Protein AF-A0A3M3AC61-F1 (afdb_monomer)

Sequence (35 aa):
MSILKAQHLDIGYGATRIVQDLSFSPPAGQVTALI

Organism: Pseudomonas syringae pv. maculicola (NCBI:txid59511)

Foldseek 3Di:
DAPDWDAQDWDADDPGTDDGGDTDGDDPPDDDDDD

Nearest PDB structures (foldseek):
  7f04-assembly1_A  TM=7.544E-01  e=3.680E+00  Escherichia coli BL21(DE3)

pLDDT: mean 88.92, std 6.83, range [61.47, 94.94]

Structure (mmCIF, N/CA/C/O backbone):
data_AF-A0A3M3AC61-F1
#
_entry.id   AF-A0A3M3AC61-F1
#
loop_
_atom_site.group_PDB
_atom_site.id
_atom_site.type_symbol
_atom_site.label_atom_id
_atom_site.label_alt_id
_atom_site.label_comp_id
_atom_site.label_asym_id
_atom_site.label_entity_id
_atom_site.label_seq_id
_atom_site.pdbx_PDB_ins_code
_atom_site.Cartn_x
_atom_site.Cartn_y
_atom_site.Cartn_z
_atom_site.occupancy
_atom_site.B_iso_or_equiv
_atom_site.auth_seq_id
_atom_site.auth_comp_id
_atom_site.auth_asym_id
_atom_site.auth_atom_id
_atom_site.pdbx_PD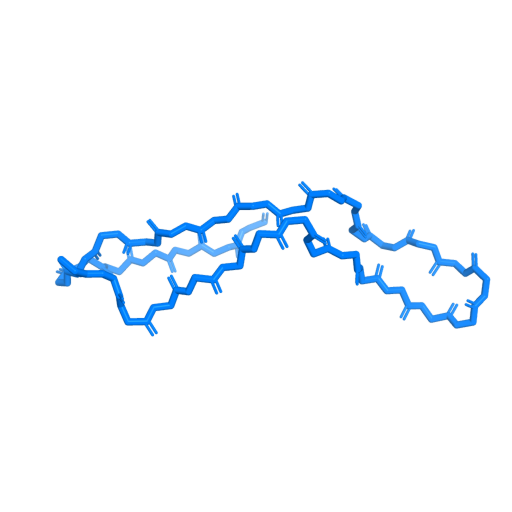B_model_num
ATOM 1 N N . MET A 1 1 ? -12.356 9.286 13.662 1.00 61.47 1 MET A N 1
ATOM 2 C CA . MET A 1 1 ? -11.081 9.928 13.266 1.00 61.47 1 MET A CA 1
ATOM 3 C C . MET A 1 1 ? -10.078 8.831 12.940 1.00 61.47 1 MET A C 1
ATOM 5 O O . MET A 1 1 ? -10.058 7.866 13.689 1.00 61.47 1 MET A O 1
ATOM 9 N N . SER A 1 2 ? -9.311 8.938 11.850 1.00 72.81 2 SER A N 1
ATOM 10 C CA . SER A 1 2 ? -8.177 8.039 11.566 1.00 72.81 2 SER A CA 1
ATOM 11 C C . SER A 1 2 ? -6.872 8.731 11.956 1.00 72.81 2 SER A C 1
ATOM 13 O O . SER A 1 2 ? -6.738 9.932 11.728 1.00 72.81 2 SER A O 1
ATOM 15 N N . ILE A 1 3 ? -5.924 7.980 12.517 1.00 83.31 3 ILE A N 1
ATOM 16 C CA . ILE A 1 3 ? -4.568 8.469 12.818 1.00 83.31 3 ILE A CA 1
ATOM 17 C C . ILE A 1 3 ? -3.630 8.403 11.603 1.00 83.31 3 ILE A C 1
ATOM 19 O O . ILE A 1 3 ? -2.564 9.007 11.621 1.00 83.31 3 ILE A O 1
ATOM 23 N N . LEU A 1 4 ? -4.021 7.676 10.552 1.00 85.56 4 LEU A N 1
ATOM 24 C CA . LEU A 1 4 ? -3.231 7.463 9.343 1.00 85.56 4 LEU A CA 1
ATOM 25 C C . LEU A 1 4 ? -4.117 7.735 8.123 1.00 85.56 4 LEU A C 1
ATOM 27 O O . LEU A 1 4 ? -5.180 7.133 7.964 1.00 85.56 4 LEU A O 1
ATOM 31 N N . LYS A 1 5 ? -3.719 8.675 7.272 1.00 90.31 5 LYS A N 1
ATOM 32 C CA . LYS A 1 5 ? -4.481 9.029 6.075 1.00 90.31 5 LYS A CA 1
ATOM 33 C C . LYS A 1 5 ? -3.520 9.354 4.943 1.00 90.31 5 LYS A C 1
ATOM 35 O O . LYS 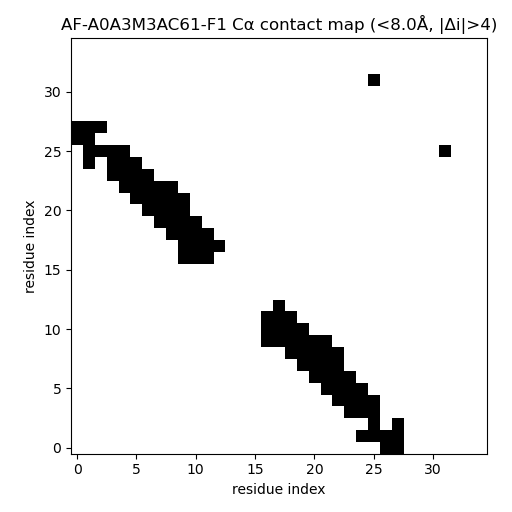A 1 5 ? -2.669 10.221 5.109 1.00 90.31 5 LYS A O 1
ATOM 40 N N . ALA A 1 6 ? -3.703 8.706 3.801 1.00 92.00 6 ALA A N 1
ATOM 41 C CA . ALA A 1 6 ? -3.107 9.133 2.543 1.00 92.00 6 ALA A CA 1
ATOM 42 C C . ALA A 1 6 ? -4.207 9.385 1.515 1.00 92.00 6 ALA A C 1
ATOM 44 O O . ALA A 1 6 ? -5.240 8.709 1.512 1.00 92.00 6 ALA A O 1
ATOM 45 N N . GLN A 1 7 ? -3.988 10.380 0.666 1.00 93.94 7 GLN A N 1
ATOM 46 C CA . GLN A 1 7 ? -4.860 10.721 -0.451 1.00 93.94 7 GLN A CA 1
ATOM 47 C C . GLN A 1 7 ? -3.967 10.983 -1.654 1.00 93.94 7 GLN A C 1
ATOM 49 O O . GLN A 1 7 ? -3.030 11.771 -1.528 1.00 93.94 7 GLN A O 1
ATOM 54 N N . HIS A 1 8 ? -4.264 10.331 -2.777 1.00 94.94 8 HIS A N 1
ATOM 55 C CA . HIS A 1 8 ? -3.529 10.496 -4.034 1.00 94.94 8 HIS A CA 1
ATOM 56 C C . HIS A 1 8 ? -2.008 10.309 -3.870 1.00 94.94 8 HIS A C 1
ATOM 58 O O . HIS A 1 8 ? -1.211 11.121 -4.336 1.00 94.94 8 HIS A O 1
ATOM 64 N N . LEU A 1 9 ? -1.598 9.273 -3.128 1.00 92.56 9 LEU A N 1
ATOM 65 C CA . LEU A 1 9 ? -0.190 8.988 -2.870 1.00 92.56 9 LEU A CA 1
ATOM 66 C C . LEU A 1 9 ? 0.426 8.201 -4.030 1.00 92.56 9 LEU A C 1
ATOM 68 O O . LEU A 1 9 ? 0.041 7.060 -4.290 1.00 92.56 9 LEU A O 1
ATOM 72 N N . ASP A 1 10 ? 1.456 8.786 -4.636 1.00 93.38 10 ASP A N 1
ATOM 73 C CA . ASP A 1 10 ? 2.328 8.123 -5.600 1.00 93.38 10 ASP A CA 1
ATOM 74 C C . ASP A 1 10 ? 3.662 7.748 -4.933 1.00 93.38 10 ASP A C 1
ATOM 76 O O . ASP A 1 10 ? 4.292 8.571 -4.264 1.00 93.38 10 ASP A O 1
ATOM 80 N N . ILE A 1 11 ? 4.118 6.506 -5.120 1.00 92.50 11 ILE A N 1
ATOM 81 C CA . ILE A 1 11 ? 5.390 5.993 -4.583 1.00 92.50 11 ILE A CA 1
ATOM 82 C C . ILE A 1 11 ? 6.233 5.478 -5.744 1.00 92.50 11 ILE A C 1
ATOM 84 O O . ILE A 1 11 ? 5.751 4.714 -6.582 1.00 92.50 11 ILE A O 1
ATOM 88 N N . GLY A 1 12 ? 7.509 5.852 -5.787 1.00 93.69 12 GLY A N 1
ATOM 89 C CA . GLY A 1 12 ? 8.420 5.442 -6.850 1.00 93.69 12 GLY A CA 1
ATOM 90 C C . GLY A 1 12 ? 9.887 5.723 -6.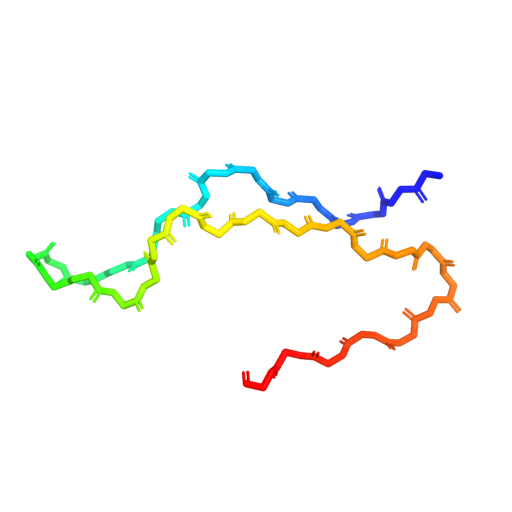539 1.00 93.69 12 GLY A C 1
ATOM 91 O O . GLY A 1 12 ? 10.216 6.328 -5.520 1.00 93.69 12 GLY A O 1
ATOM 92 N N . TYR A 1 13 ? 10.765 5.291 -7.443 1.00 94.88 13 TYR A N 1
ATOM 93 C CA . TYR A 1 13 ? 12.194 5.608 -7.435 1.00 94.88 13 TYR A CA 1
ATOM 94 C C . TYR A 1 13 ? 12.652 6.032 -8.836 1.00 94.88 13 TYR A C 1
ATOM 96 O O . TYR A 1 13 ? 12.467 5.317 -9.826 1.00 94.88 13 TYR A O 1
ATOM 104 N N . GLY A 1 14 ? 13.255 7.221 -8.929 1.00 92.31 14 GLY A N 1
ATOM 105 C CA . GLY A 1 14 ? 13.620 7.829 -10.209 1.00 92.31 14 GLY A CA 1
ATOM 106 C C . GLY A 1 14 ? 12.399 7.992 -11.120 1.00 92.31 14 GLY A C 1
ATOM 107 O O . GL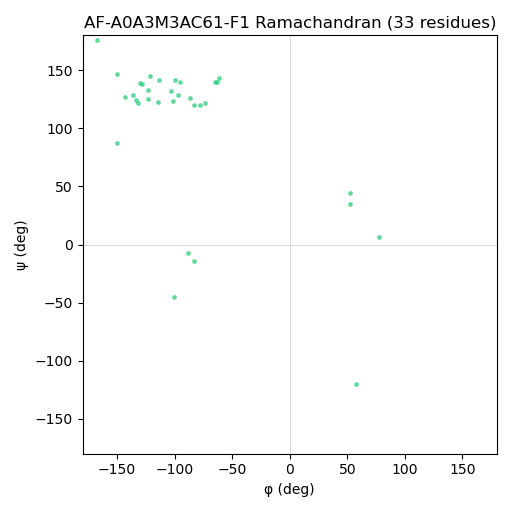Y A 1 14 ? 11.434 8.654 -10.753 1.00 92.31 14 GLY A O 1
ATOM 108 N N . ALA A 1 15 ? 12.440 7.365 -12.298 1.00 91.62 15 ALA A N 1
ATOM 109 C CA . ALA A 1 15 ? 11.318 7.332 -13.241 1.00 91.62 15 ALA A CA 1
ATOM 110 C C . ALA A 1 15 ? 10.338 6.162 -13.008 1.00 91.62 15 ALA A C 1
ATOM 112 O O . ALA A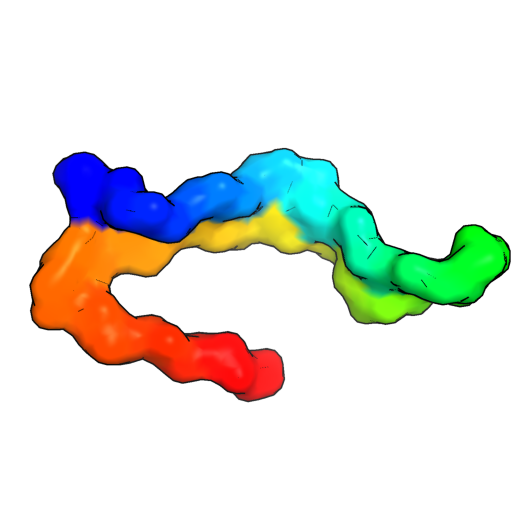 1 15 ? 9.294 6.096 -13.656 1.00 91.62 15 ALA A O 1
ATOM 113 N N . THR A 1 16 ? 10.662 5.225 -12.113 1.00 94.19 16 THR A N 1
ATOM 114 C CA . THR A 1 16 ? 9.844 4.029 -11.876 1.00 94.19 16 THR A CA 1
ATOM 115 C C . THR A 1 16 ? 8.758 4.326 -10.856 1.00 94.19 16 THR A C 1
ATOM 117 O O . THR A 1 16 ? 9.057 4.755 -9.742 1.00 94.19 16 THR A O 1
ATOM 120 N N . ARG A 1 17 ? 7.501 4.046 -11.210 1.00 92.88 17 ARG A N 1
ATOM 121 C CA . ARG A 1 17 ? 6.361 4.118 -10.288 1.00 92.88 17 ARG A CA 1
ATOM 122 C C . ARG A 1 17 ? 6.057 2.731 -9.732 1.00 92.88 17 ARG A C 1
ATOM 124 O O . ARG A 1 17 ? 5.914 1.786 -10.501 1.00 92.88 17 ARG A O 1
ATOM 131 N N . ILE A 1 18 ? 5.959 2.634 -8.411 1.00 93.12 18 ILE A N 1
ATOM 132 C CA . ILE A 1 18 ? 5.612 1.413 -7.672 1.00 93.12 18 ILE A CA 1
ATOM 133 C C . ILE A 1 18 ? 4.137 1.451 -7.264 1.00 93.12 18 ILE A C 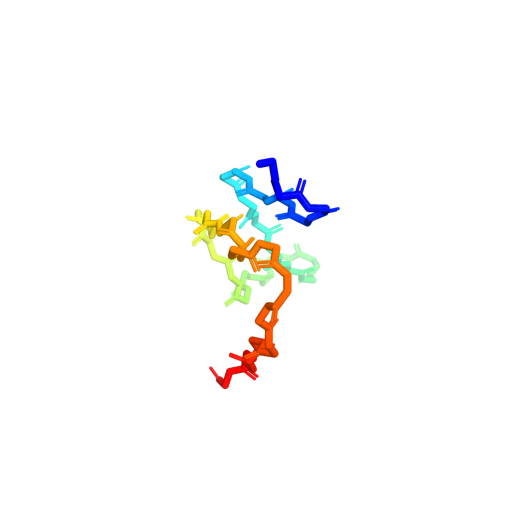1
ATOM 135 O O . ILE A 1 18 ? 3.421 0.472 -7.436 1.00 93.12 18 ILE A O 1
ATOM 139 N N . VAL A 1 19 ? 3.679 2.593 -6.749 1.00 92.50 19 VAL A N 1
ATOM 140 C CA . VAL A 1 19 ? 2.290 2.827 -6.345 1.00 92.50 19 VAL A CA 1
ATOM 141 C C . VAL A 1 19 ? 1.813 4.110 -7.007 1.00 92.50 19 VAL A C 1
ATOM 143 O O . VAL A 1 19 ? 2.572 5.076 -7.080 1.00 92.50 19 VAL A O 1
ATOM 146 N N . GLN A 1 20 ? 0.580 4.108 -7.503 1.00 93.75 20 GLN A N 1
ATOM 147 C CA . GLN A 1 20 ? -0.064 5.286 -8.070 1.00 93.75 20 GLN A CA 1
ATOM 148 C C . GLN A 1 20 ? -1.444 5.471 -7.460 1.00 93.75 20 GLN A C 1
ATOM 150 O O . GLN A 1 20 ? -2.172 4.494 -7.280 1.00 93.75 20 GLN A O 1
ATOM 155 N N . ASP A 1 21 ? -1.780 6.723 -7.175 1.00 94.00 21 ASP A N 1
ATOM 156 C CA . ASP A 1 21 ? -3.090 7.171 -6.709 1.00 94.00 21 ASP A CA 1
ATOM 157 C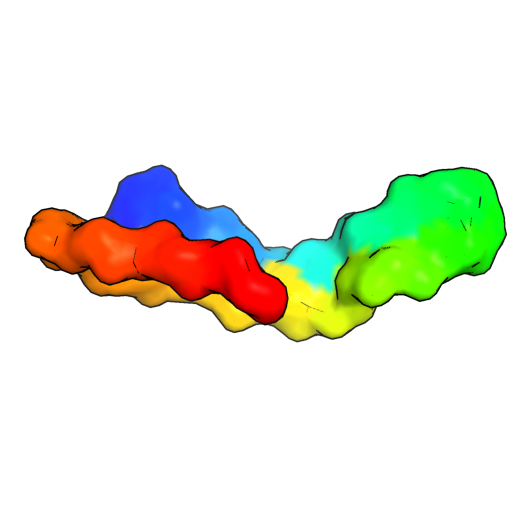 C . ASP A 1 21 ? -3.620 6.406 -5.478 1.00 94.00 21 ASP A C 1
ATOM 159 O O . ASP A 1 21 ? -4.818 6.160 -5.315 1.00 94.00 21 ASP A O 1
ATOM 163 N N . LEU A 1 22 ? -2.723 6.012 -4.567 1.00 91.88 22 LEU A N 1
ATOM 164 C CA . LEU A 1 22 ? -3.116 5.279 -3.370 1.00 91.88 22 LEU A CA 1
ATOM 165 C C . LEU A 1 22 ? -3.808 6.216 -2.380 1.00 91.88 22 LEU A C 1
ATOM 167 O O . LEU A 1 22 ? -3.233 7.185 -1.880 1.00 91.88 22 LEU A O 1
ATOM 171 N N . SER A 1 23 ? -5.043 5.869 -2.037 1.00 93.12 23 SER A N 1
ATOM 172 C CA . SER A 1 23 ? -5.818 6.547 -1.005 1.00 93.12 23 SER A CA 1
ATOM 173 C C . SER A 1 23 ? -6.247 5.544 0.054 1.00 93.12 23 SER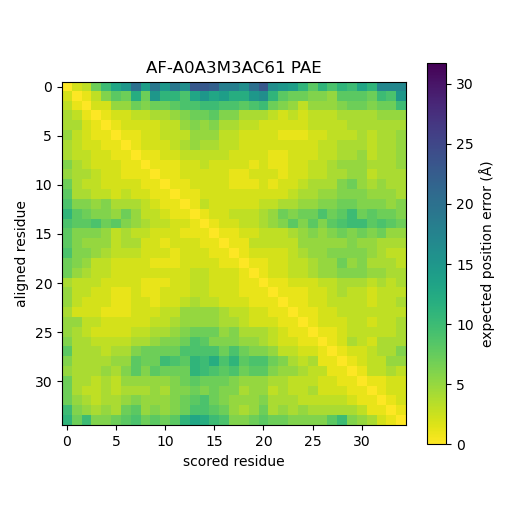 A C 1
ATOM 175 O O . SER A 1 23 ? -6.870 4.532 -0.255 1.00 93.12 23 SER A O 1
ATOM 177 N N . PHE A 1 24 ? -5.920 5.816 1.317 1.00 91.12 24 PHE A N 1
ATOM 178 C CA . PHE A 1 24 ? -6.282 4.935 2.422 1.00 91.12 24 PHE A CA 1
ATOM 179 C C . PHE A 1 24 ? -6.485 5.713 3.725 1.00 91.12 24 PHE A C 1
ATOM 181 O O . PHE A 1 24 ? -5.845 6.733 3.984 1.00 91.12 24 PHE A O 1
ATOM 188 N N . SER A 1 25 ? -7.411 5.228 4.551 1.00 92.50 25 SER A N 1
ATOM 189 C CA . SER A 1 25 ? -7.736 5.799 5.859 1.00 92.50 25 SER A CA 1
ATOM 190 C C . SER A 1 25 ? -8.208 4.679 6.787 1.00 92.50 25 SER A C 1
ATOM 192 O O . SER A 1 25 ? -9.414 4.425 6.855 1.00 92.50 25 SER A O 1
ATOM 194 N N . PRO A 1 26 ? -7.293 3.997 7.494 1.00 90.06 26 PRO A N 1
ATOM 195 C CA . PRO A 1 26 ? -7.652 2.895 8.366 1.00 90.06 2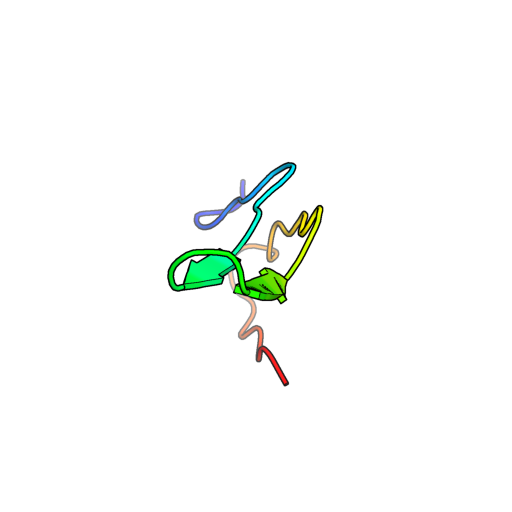6 PRO A CA 1
ATOM 196 C C . PRO A 1 26 ? -8.559 3.371 9.510 1.00 90.06 26 PRO A C 1
ATOM 198 O O . PRO A 1 26 ? -8.343 4.450 10.066 1.00 90.06 26 PRO A O 1
ATOM 201 N N . PRO A 1 27 ? -9.588 2.606 9.889 1.00 87.19 27 PRO A N 1
ATOM 202 C CA . PRO A 1 27 ? -10.413 2.947 11.040 1.00 87.19 27 PRO A CA 1
ATOM 203 C C . PRO A 1 27 ? -9.595 2.878 12.338 1.00 87.19 27 PRO A C 1
ATOM 205 O O . PRO A 1 27 ? -8.782 1.976 12.541 1.00 87.19 27 PRO A O 1
ATOM 208 N N . ALA A 1 28 ? -9.818 3.835 13.243 1.00 87.06 28 ALA A N 1
ATOM 209 C CA . ALA A 1 28 ? -9.161 3.824 14.547 1.00 87.06 28 ALA A CA 1
ATOM 210 C C . ALA A 1 28 ? -9.532 2.568 15.347 1.00 87.06 28 ALA A C 1
ATOM 212 O O . ALA A 1 28 ? -10.672 2.106 15.308 1.00 87.06 28 ALA A O 1
ATOM 213 N N . GLY A 1 29 ? -8.561 2.040 16.093 1.00 86.94 29 GLY A N 1
ATOM 214 C CA . GLY A 1 29 ? -8.748 0.851 16.926 1.00 86.94 29 GLY A CA 1
ATOM 215 C C . GLY A 1 29 ? -8.739 -0.475 16.162 1.00 86.94 29 GLY A C 1
ATOM 216 O O . GLY A 1 29 ? -8.999 -1.506 16.774 1.00 86.94 29 GLY A O 1
ATOM 217 N N . GLN A 1 30 ? -8.430 -0.476 14.860 1.00 84.88 30 GLN A N 1
ATOM 218 C CA . GLN A 1 30 ? -8.272 -1.700 14.074 1.00 84.88 30 GLN A CA 1
ATOM 219 C C . GLN A 1 30 ? -6.827 -1.884 13.616 1.00 84.88 30 GLN A C 1
ATOM 221 O O . GLN A 1 30 ? -6.153 -0.935 13.212 1.00 84.88 30 GLN A O 1
ATOM 226 N N . VAL A 1 31 ? -6.364 -3.133 13.641 1.00 87.56 31 VAL A N 1
ATOM 227 C CA . VAL A 1 31 ? -5.104 -3.524 13.006 1.00 87.56 31 VAL A CA 1
ATOM 228 C C . VAL A 1 31 ? -5.363 -3.650 11.509 1.00 87.56 31 VAL A C 1
ATOM 230 O O . VAL A 1 31 ? -6.206 -4.437 11.090 1.00 87.56 31 VAL A O 1
ATOM 233 N N . THR A 1 32 ? -4.655 -2.859 10.707 1.00 88.69 32 THR A N 1
ATOM 234 C CA . THR A 1 32 ? -4.740 -2.901 9.241 1.00 88.69 32 THR A CA 1
ATOM 235 C C . THR A 1 32 ? -3.404 -3.368 8.686 1.00 88.69 32 THR A C 1
ATOM 237 O O . THR A 1 32 ? -2.377 -2.753 8.966 1.00 88.69 32 THR A O 1
ATOM 240 N N . ALA A 1 33 ? -3.421 -4.456 7.918 1.00 86.12 33 ALA A N 1
ATOM 241 C CA . ALA A 1 33 ? -2.258 -4.943 7.188 1.00 86.12 33 ALA A CA 1
ATOM 242 C C . ALA A 1 33 ? -2.290 -4.413 5.750 1.00 86.12 33 ALA A C 1
ATOM 244 O O . ALA A 1 33 ? -3.350 -4.369 5.126 1.00 86.12 33 ALA A O 1
ATOM 245 N N . LEU A 1 34 ? -1.123 -4.024 5.241 1.00 81.06 34 LEU A N 1
ATOM 246 C CA . LEU A 1 34 ? -0.901 -3.738 3.827 1.00 81.06 34 LEU A CA 1
ATOM 247 C C . LEU A 1 34 ? -0.197 -4.961 3.226 1.00 81.06 34 LEU A C 1
ATOM 249 O O . LEU A 1 34 ? 0.833 -5.372 3.763 1.00 81.06 34 LEU A O 1
ATOM 253 N N . ILE A 1 35 ? -0.778 -5.555 2.181 1.00 78.25 35 ILE A N 1
ATOM 254 C CA . ILE A 1 35 ? -0.293 -6.773 1.508 1.00 78.25 35 ILE A CA 1
ATOM 255 C C . ILE A 1 35 ? -0.006 -6.439 0.049 1.00 78.25 35 ILE A C 1
ATOM 257 O O . ILE A 1 35 ? -0.843 -5.717 -0.540 1.00 78.25 35 ILE A O 1
#

Secondary structure (DSSP, 8-state):
--S--EEEEEEEETTEEEEEEEEE-PPTT------

Mean predicted aligned error: 4.21 Å

Solvent-accessible surface area (backbone atoms only — not comparable to full-atom values): 2444 Å² total; per-residue (Å²): 121,55,93,50,76,46,70,68,39,67,40,66,59,92,93,47,75,80,41,70,65,41,62,50,64,57,61,64,98,58,93,80,85,88,131

Radius of gyration: 11.94 Å; Cα contacts (8 Å, |Δi|>4): 47; chains: 1; bounding box: 25×18×30 Å